Protein AF-X0U964-F1 (afdb_monomer_lite)

Secondary structure (DSSP, 8-state):
-EEEETTEEEEE--------TT--------S----SEEEEEEEEEEETTTEEEEEEEEEEE------HHHHHHHHHHHHHHHHHHHHHHHHHHHHHHHHHHHHHHHHHHHHHHHHHHHHHHHHHHHHTT-

Radius of gyration: 43.85 Å; chains: 1; bounding box: 100×36×104 Å

Organism: NCBI:txid412755

Structure (mmCIF, N/CA/C/O backbone):
data_AF-X0U964-F1
#
_entry.id   AF-X0U964-F1
#
loop_
_atom_site.group_PDB
_atom_site.id
_atom_site.type_symbol
_atom_site.label_atom_id
_atom_site.label_alt_id
_atom_site.label_comp_id
_atom_site.label_asym_id
_atom_site.label_entity_id
_atom_site.label_seq_id
_atom_site.pdbx_PDB_ins_code
_atom_site.Cartn_x
_atom_site.Cartn_y
_atom_site.Cartn_z
_atom_site.occupancy
_atom_site.B_iso_or_equiv
_atom_site.auth_seq_id
_atom_site.auth_comp_id
_atom_site.auth_asym_id
_atom_site.auth_atom_id
_atom_site.pdbx_PDB_model_num
ATOM 1 N N . PHE A 1 1 ? -14.635 -6.277 19.114 1.00 70.88 1 PHE A N 1
ATOM 2 C CA . PHE A 1 1 ? -13.997 -5.285 18.220 1.00 70.88 1 PHE A CA 1
ATOM 3 C C . PHE A 1 1 ? -14.791 -5.243 16.935 1.00 70.88 1 PHE A C 1
ATOM 5 O O . PHE A 1 1 ? -15.116 -6.313 16.422 1.00 70.88 1 PHE A O 1
ATOM 12 N N . ILE A 1 2 ? -15.090 -4.046 16.447 1.00 78.81 2 ILE A N 1
ATOM 13 C CA . ILE A 1 2 ? -15.819 -3.806 15.201 1.00 78.81 2 ILE A CA 1
ATOM 14 C C . ILE A 1 2 ? -15.023 -2.775 14.389 1.00 78.81 2 ILE A C 1
ATOM 16 O O . ILE A 1 2 ? -14.472 -1.845 14.976 1.00 78.81 2 ILE A O 1
ATOM 20 N N . ILE A 1 3 ? -14.920 -2.942 13.071 1.00 76.31 3 ILE A N 1
ATOM 21 C CA . ILE A 1 3 ? -14.400 -1.910 12.162 1.00 76.31 3 ILE A CA 1
ATOM 22 C C . ILE A 1 3 ? -15.536 -1.476 11.242 1.00 76.31 3 ILE A C 1
ATOM 24 O O . ILE A 1 3 ? -16.193 -2.320 10.630 1.00 76.31 3 ILE A O 1
ATOM 28 N N . LEU A 1 4 ? -15.744 -0.164 11.155 1.00 82.25 4 LEU A N 1
ATOM 29 C CA . LEU A 1 4 ? -16.783 0.463 10.345 1.00 82.25 4 LEU A CA 1
ATOM 30 C C . LEU A 1 4 ? -16.169 1.260 9.189 1.00 82.25 4 LEU A C 1
ATOM 32 O O . LEU A 1 4 ? -15.166 1.951 9.389 1.00 82.25 4 LEU A O 1
ATOM 36 N N . ASN A 1 5 ? -16.807 1.218 8.021 1.00 80.81 5 ASN A N 1
ATOM 37 C CA . ASN A 1 5 ? -16.571 2.129 6.900 1.00 80.81 5 ASN A CA 1
ATOM 38 C C . ASN A 1 5 ? -17.800 3.028 6.715 1.00 80.81 5 ASN A C 1
ATOM 40 O O . ASN A 1 5 ? -18.846 2.530 6.318 1.00 80.81 5 ASN A O 1
ATOM 44 N N . GLU A 1 6 ? -17.680 4.322 7.030 1.00 73.88 6 GLU A N 1
ATOM 45 C CA . GLU A 1 6 ? -18.736 5.364 6.995 1.00 73.88 6 GLU A CA 1
ATOM 46 C C . GLU A 1 6 ? -20.006 5.118 7.842 1.00 73.88 6 GLU A C 1
ATOM 48 O O . GLU A 1 6 ? -20.569 6.084 8.344 1.00 73.88 6 GLU A O 1
ATOM 53 N N . SER A 1 7 ? -20.425 3.870 8.049 1.00 75.38 7 SER A N 1
ATOM 54 C CA . SER A 1 7 ? -21.370 3.306 9.035 1.00 75.38 7 SER A CA 1
ATOM 55 C C . SER A 1 7 ? -21.552 1.790 8.828 1.00 75.38 7 SER A C 1
ATOM 57 O O . SER A 1 7 ? -22.152 1.132 9.675 1.00 75.38 7 SER A O 1
ATOM 59 N N . ASP A 1 8 ? -21.018 1.226 7.739 1.00 79.38 8 ASP A N 1
ATOM 60 C CA . ASP A 1 8 ? -21.135 -0.193 7.418 1.00 79.38 8 ASP A CA 1
ATOM 61 C C . ASP A 1 8 ? -20.099 -1.030 8.177 1.00 79.38 8 ASP A C 1
ATOM 63 O O . ASP A 1 8 ? -18.901 -0.733 8.170 1.00 79.38 8 ASP A O 1
ATOM 67 N N . GLU A 1 9 ? -20.559 -2.104 8.818 1.00 80.50 9 GLU A N 1
ATOM 68 C CA . GLU A 1 9 ? -19.706 -3.087 9.486 1.00 80.50 9 GLU A CA 1
ATOM 69 C C . GLU A 1 9 ? -18.956 -3.931 8.454 1.00 80.50 9 GLU A C 1
ATOM 71 O O . GLU A 1 9 ? -19.534 -4.773 7.771 1.00 80.50 9 GLU A O 1
ATOM 76 N N . ILE A 1 10 ? -17.645 -3.714 8.355 1.00 79.81 10 ILE A N 1
ATOM 77 C CA . ILE A 1 10 ? -16.766 -4.468 7.447 1.00 79.81 10 ILE A CA 1
ATOM 78 C C . ILE A 1 10 ? -15.990 -5.570 8.166 1.00 79.81 10 ILE A C 1
ATOM 80 O O . ILE A 1 10 ? -15.426 -6.462 7.536 1.00 79.81 10 ILE A O 1
ATOM 84 N N . TYR A 1 11 ? -15.933 -5.502 9.495 1.00 76.94 11 TYR A N 1
ATOM 85 C CA . TYR A 1 11 ? -15.293 -6.519 10.307 1.00 76.94 11 TYR A CA 1
ATOM 86 C C . TYR A 1 11 ? -15.885 -6.556 11.702 1.00 76.94 11 TYR A C 1
ATOM 88 O O . TYR A 1 11 ? -15.972 -5.529 12.378 1.00 76.94 11 TYR A O 1
ATOM 96 N N . HIS A 1 12 ? -16.169 -7.762 12.178 1.00 77.00 12 HIS A N 1
ATOM 97 C CA . HIS A 1 12 ? -16.637 -7.982 13.531 1.00 77.00 12 HIS A CA 1
ATOM 98 C C . HIS A 1 12 ? -16.046 -9.255 14.103 1.00 77.00 12 HIS A C 1
ATOM 100 O O . HIS A 1 12 ? -16.144 -10.346 13.542 1.00 77.00 12 HIS A O 1
ATOM 106 N N . LYS A 1 13 ? -15.409 -9.097 15.262 1.00 68.25 13 LYS A N 1
ATOM 107 C CA . LYS A 1 13 ? -14.850 -10.204 16.024 1.00 68.25 13 LYS A CA 1
ATOM 108 C C . LYS A 1 13 ? -15.416 -10.212 17.432 1.00 68.25 13 LYS A C 1
ATOM 110 O O . LYS A 1 13 ? -15.023 -9.402 18.283 1.00 68.25 13 LYS A O 1
ATOM 115 N N . ASN A 1 14 ? -16.293 -11.186 17.653 1.00 64.38 14 ASN A N 1
ATOM 116 C CA . ASN A 1 14 ? -16.805 -11.578 18.957 1.00 64.38 14 ASN A CA 1
ATOM 117 C C . ASN A 1 14 ? -15.786 -12.472 19.654 1.00 64.38 14 ASN A C 1
ATOM 119 O O . ASN A 1 14 ? -15.797 -13.693 19.542 1.00 64.38 14 ASN A O 1
ATOM 123 N N . SER A 1 15 ? -14.861 -11.845 20.365 1.00 61.06 15 SER A N 1
ATOM 124 C CA . SER A 1 15 ? -13.959 -12.545 21.270 1.00 61.06 15 SER A CA 1
ATOM 125 C C . SER A 1 15 ? -13.962 -11.812 22.596 1.00 61.06 15 SER A C 1
ATOM 127 O O . SER A 1 15 ? -13.573 -10.642 22.636 1.00 61.06 15 SER A O 1
ATOM 129 N N . GLN A 1 16 ? -14.378 -12.495 23.656 1.00 55.72 16 GLN A N 1
ATOM 130 C CA . GLN A 1 16 ? -14.200 -12.000 25.012 1.00 55.72 16 GLN A CA 1
ATOM 131 C C . GLN A 1 16 ? -12.702 -11.997 25.324 1.00 55.72 16 GLN A C 1
ATOM 133 O O . GLN A 1 16 ? -12.025 -13.013 25.176 1.00 55.72 16 GLN A O 1
ATOM 138 N N . ILE A 1 17 ? -12.177 -10.830 25.688 1.00 57.69 17 ILE A N 1
ATOM 139 C CA . ILE A 1 17 ? -10.823 -10.684 26.217 1.00 57.69 17 ILE A CA 1
ATOM 140 C C . ILE A 1 17 ? -10.989 -10.230 27.656 1.00 57.69 17 ILE A C 1
ATOM 142 O O . ILE A 1 17 ? -11.578 -9.180 27.901 1.00 57.69 17 ILE A O 1
ATOM 146 N N . ILE A 1 18 ? -10.489 -11.030 28.591 1.00 56.50 18 ILE A N 1
ATOM 147 C CA . ILE A 1 18 ? -10.377 -10.623 29.987 1.00 56.50 18 ILE A CA 1
ATOM 148 C C . ILE A 1 18 ? -9.096 -9.797 30.073 1.00 56.50 18 ILE A C 1
ATOM 150 O O . ILE A 1 18 ? -8.004 -10.318 29.853 1.00 56.50 18 ILE A O 1
ATOM 154 N N . VAL A 1 19 ? -9.247 -8.491 30.289 1.00 55.44 19 VAL A N 1
ATOM 155 C CA . VAL A 1 19 ? -8.125 -7.562 30.439 1.00 55.44 19 VAL A CA 1
ATOM 156 C C . VAL A 1 19 ? -7.930 -7.316 31.927 1.00 55.44 19 VAL A C 1
ATOM 158 O O . VAL A 1 19 ? -8.750 -6.654 32.558 1.00 55.44 19 VAL A O 1
ATOM 161 N N . GLU A 1 20 ? -6.860 -7.867 32.492 1.00 56.56 20 GLU A N 1
ATOM 162 C CA . GLU A 1 20 ? -6.395 -7.471 33.820 1.00 56.56 20 GLU A CA 1
ATOM 163 C C . GLU A 1 20 ? -5.792 -6.064 33.713 1.00 56.56 20 GLU A C 1
ATOM 165 O O . GLU A 1 20 ? -5.011 -5.781 32.803 1.00 56.56 20 GLU A O 1
ATOM 170 N N . THR A 1 21 ? -6.210 -5.171 34.611 1.00 54.56 21 THR A N 1
ATOM 171 C CA . THR A 1 21 ? -6.155 -3.697 34.521 1.00 54.56 21 THR A CA 1
ATOM 172 C C . THR A 1 21 ? -4.773 -3.061 34.331 1.00 54.56 21 THR A C 1
ATOM 174 O O . THR A 1 21 ? -4.691 -1.850 34.150 1.00 54.56 21 THR A O 1
ATOM 177 N N . GLU A 1 22 ? -3.699 -3.845 34.336 1.00 50.00 22 GLU A N 1
ATOM 178 C CA . GLU A 1 22 ? -2.316 -3.367 34.234 1.00 50.00 22 GLU A CA 1
ATOM 179 C C . GLU A 1 22 ? -1.632 -3.728 32.906 1.00 50.00 22 GLU A C 1
ATOM 181 O O . GLU A 1 22 ? -0.539 -3.240 32.623 1.00 50.00 22 GLU A O 1
ATOM 186 N N . ASN A 1 23 ? -2.269 -4.537 32.051 1.00 50.94 23 ASN A N 1
ATOM 187 C CA . ASN A 1 23 ? -1.630 -5.057 30.844 1.00 50.94 23 ASN A CA 1
ATOM 188 C C . ASN A 1 23 ? -2.133 -4.383 29.562 1.00 50.94 23 ASN A C 1
ATOM 190 O O . ASN A 1 23 ? -3.326 -4.377 29.250 1.00 50.94 23 ASN A O 1
ATOM 194 N N . VAL A 1 24 ? -1.192 -3.867 28.763 1.00 54.97 24 VAL A N 1
ATOM 195 C CA . VAL A 1 24 ? -1.467 -3.389 27.402 1.00 54.97 24 VAL A CA 1
ATOM 196 C C . VAL A 1 24 ? -1.778 -4.592 26.515 1.00 54.97 24 VAL A C 1
ATOM 198 O O . VAL A 1 24 ? -0.904 -5.406 26.216 1.00 54.97 24 VAL A O 1
ATOM 201 N N . VAL A 1 25 ? -3.026 -4.703 26.060 1.00 58.47 25 VAL A N 1
ATOM 202 C CA . VAL A 1 25 ? -3.434 -5.752 25.121 1.00 58.47 25 VAL A CA 1
ATOM 203 C C . VAL A 1 25 ? -3.176 -5.286 23.695 1.00 58.47 25 VAL A C 1
ATOM 205 O O . VAL A 1 25 ? -3.927 -4.488 23.136 1.00 58.47 25 VAL A O 1
ATOM 208 N N . ILE A 1 26 ? -2.121 -5.825 23.089 1.00 62.31 26 ILE A N 1
ATOM 209 C CA . ILE A 1 26 ? -1.864 -5.692 21.655 1.00 62.31 26 ILE A CA 1
ATOM 210 C C . ILE A 1 26 ? -2.562 -6.852 20.951 1.00 62.31 26 ILE A C 1
ATOM 212 O O . ILE A 1 26 ? -2.361 -8.017 21.298 1.00 62.31 26 ILE A O 1
ATOM 216 N N . ARG A 1 27 ? -3.399 -6.543 19.959 1.00 64.69 27 ARG A N 1
ATOM 217 C CA . ARG A 1 27 ? -4.097 -7.559 19.175 1.00 64.69 27 ARG A CA 1
ATOM 218 C C . ARG A 1 27 ? -3.936 -7.306 17.688 1.00 64.69 27 ARG A C 1
ATOM 220 O O . ARG A 1 27 ? -4.255 -6.234 17.189 1.00 64.69 27 ARG A O 1
ATOM 227 N N . GLU A 1 28 ? -3.509 -8.351 16.994 1.00 64.62 28 GLU A N 1
ATOM 228 C CA . GLU A 1 28 ? -3.437 -8.376 15.541 1.00 64.62 28 GLU A CA 1
ATOM 229 C C . GLU A 1 28 ? -4.790 -8.765 14.942 1.00 64.62 28 GLU A C 1
ATOM 231 O O . GLU A 1 28 ? -5.444 -9.729 15.365 1.00 64.62 28 GLU A O 1
ATOM 236 N N . PHE A 1 29 ? -5.199 -8.017 13.925 1.00 67.12 29 PHE A N 1
ATOM 237 C CA . PHE A 1 29 ? -6.343 -8.347 13.093 1.00 67.12 29 PHE A CA 1
ATOM 238 C C . PHE A 1 29 ? -5.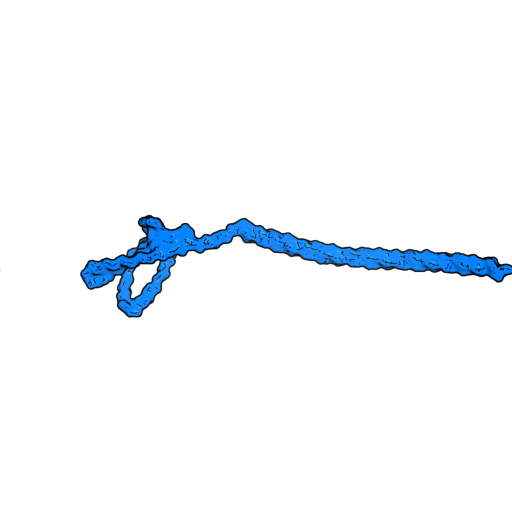841 -9.143 11.887 1.00 67.12 29 PHE A C 1
ATOM 240 O O . PHE A 1 29 ? -5.144 -8.602 11.034 1.00 67.12 29 PHE A O 1
ATOM 247 N N . LYS A 1 30 ? -6.152 -10.443 11.844 1.00 63.78 30 LYS A N 1
ATOM 248 C CA . LYS A 1 30 ? -5.832 -11.312 10.703 1.00 63.78 30 LYS A CA 1
ATOM 249 C C . LYS A 1 30 ? -6.999 -11.317 9.7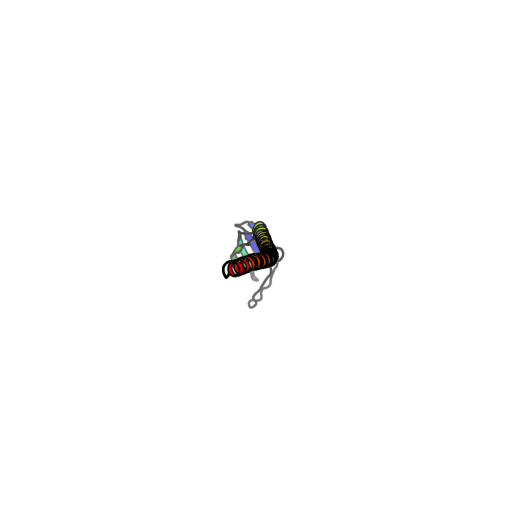16 1.00 63.78 30 LYS A C 1
ATOM 251 O O . LYS A 1 30 ? -8.149 -11.221 10.149 1.00 63.78 30 LYS A O 1
ATOM 256 N N . ASP A 1 31 ? -6.668 -11.420 8.431 1.00 65.00 31 ASP A N 1
ATOM 257 C CA . ASP A 1 31 ? -7.604 -11.576 7.307 1.00 65.00 31 ASP A CA 1
ATOM 258 C C . ASP A 1 31 ? -8.551 -10.385 7.068 1.00 65.00 31 ASP A C 1
ATOM 260 O O . ASP A 1 31 ? -9.690 -10.560 6.643 1.00 65.00 31 ASP A O 1
ATOM 264 N N . ILE A 1 32 ? -8.086 -9.158 7.335 1.00 70.94 32 ILE A N 1
ATOM 265 C CA . ILE A 1 32 ? -8.816 -7.935 6.971 1.00 70.94 32 ILE A CA 1
ATOM 266 C C . ILE A 1 32 ? -8.163 -7.290 5.750 1.00 70.94 32 ILE A C 1
ATOM 268 O O . ILE A 1 32 ? -7.053 -6.764 5.835 1.00 70.94 32 ILE A O 1
ATOM 272 N N . GLU A 1 33 ? -8.881 -7.275 4.631 1.00 72.88 33 GLU A N 1
ATOM 273 C CA . GLU A 1 33 ? -8.508 -6.510 3.443 1.00 72.88 33 GLU A CA 1
ATOM 274 C C . GLU A 1 33 ? -9.171 -5.127 3.491 1.00 72.88 33 GLU A C 1
ATOM 276 O O . GLU A 1 33 ? 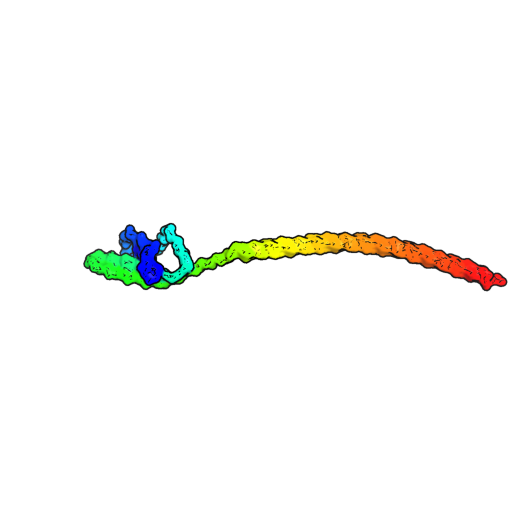-10.327 -4.955 3.111 1.00 72.88 33 GLU A O 1
ATOM 281 N N . LEU A 1 34 ? -8.443 -4.122 3.989 1.00 77.94 34 LEU A N 1
ATOM 282 C CA . LEU A 1 34 ? -8.900 -2.729 3.967 1.00 77.94 34 LEU A CA 1
ATOM 283 C C . LEU A 1 34 ? -8.436 -2.044 2.680 1.00 77.94 34 LEU A C 1
ATOM 285 O O . LEU A 1 34 ? -7.241 -1.997 2.397 1.00 77.94 34 LEU A O 1
ATOM 289 N N . GLY A 1 35 ? -9.372 -1.482 1.915 1.00 80.12 35 GLY A N 1
ATOM 290 C CA . GLY A 1 35 ? -9.066 -0.603 0.785 1.00 80.12 35 GLY A CA 1
ATOM 291 C C . GLY A 1 35 ? -8.673 0.812 1.225 1.00 80.12 35 GLY A C 1
ATOM 292 O O . GLY A 1 35 ? -8.648 1.126 2.416 1.00 80.12 35 GLY A O 1
ATOM 293 N N . ASN A 1 36 ? -8.418 1.698 0.259 1.00 85.62 36 ASN A N 1
ATOM 294 C CA . ASN A 1 36 ? -8.241 3.124 0.553 1.00 85.62 36 ASN A CA 1
ATOM 295 C C . ASN A 1 36 ? -9.537 3.704 1.117 1.00 85.62 36 ASN A C 1
ATOM 297 O O . ASN A 1 36 ? -10.582 3.545 0.491 1.00 85.62 36 ASN A O 1
ATOM 301 N N . GLY A 1 37 ? -9.471 4.384 2.260 1.00 85.88 37 GLY A N 1
ATOM 302 C CA . GLY A 1 37 ? -10.670 4.944 2.878 1.00 85.88 37 GLY A CA 1
ATOM 303 C C . GLY A 1 37 ? -10.492 5.380 4.326 1.00 85.88 37 GLY A C 1
ATOM 304 O O . GLY A 1 37 ? -9.420 5.231 4.918 1.00 85.88 37 GLY A O 1
ATOM 305 N N . ASN A 1 38 ? -11.579 5.915 4.880 1.00 87.75 38 ASN A N 1
ATOM 306 C CA . ASN A 1 38 ? -11.684 6.331 6.273 1.00 87.75 38 ASN A CA 1
ATOM 307 C C . ASN A 1 38 ? -12.467 5.282 7.057 1.00 87.75 38 ASN A C 1
ATOM 309 O O . ASN A 1 38 ? -13.598 4.956 6.711 1.00 87.75 38 ASN A O 1
ATOM 313 N N . TYR A 1 39 ? -11.887 4.806 8.149 1.00 86.75 39 TYR A N 1
ATOM 314 C CA . TYR A 1 39 ? -12.454 3.737 8.953 1.00 86.75 39 TYR A CA 1
ATOM 315 C C . TYR A 1 39 ? -12.557 4.153 10.417 1.00 86.75 39 TYR A C 1
ATOM 317 O O . TYR A 1 39 ? -11.841 5.038 10.894 1.00 86.75 39 TYR A O 1
ATOM 325 N N . THR A 1 40 ? -13.452 3.495 11.147 1.00 85.25 40 THR A N 1
ATOM 326 C CA . THR A 1 40 ? -13.588 3.655 12.598 1.00 85.25 40 THR A CA 1
ATOM 327 C C . THR A 1 40 ? -13.396 2.308 13.276 1.00 85.25 40 THR A C 1
ATOM 329 O O . THR A 1 40 ? -14.130 1.365 12.993 1.00 85.25 40 THR A O 1
ATOM 332 N N . LEU A 1 41 ? -12.418 2.215 14.176 1.00 82.06 41 LEU A N 1
ATOM 333 C CA . LEU A 1 41 ? -12.253 1.073 15.069 1.00 82.06 41 LEU A CA 1
ATOM 334 C C . LEU A 1 41 ? -13.103 1.300 16.3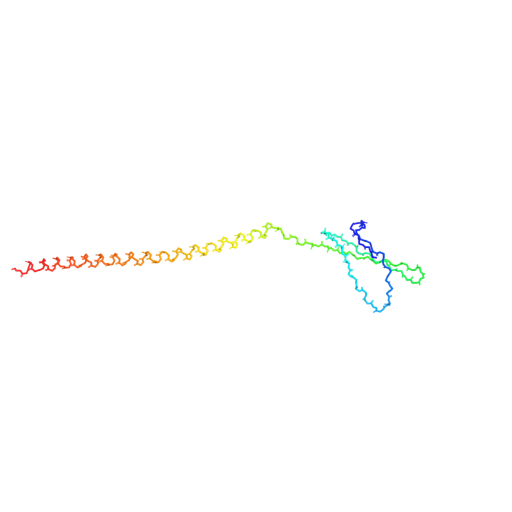16 1.00 82.06 41 LEU A C 1
ATOM 336 O O . LEU A 1 41 ? -12.927 2.303 17.004 1.00 82.06 41 LEU A O 1
ATOM 340 N N . VAL A 1 42 ? -13.979 0.348 16.619 1.00 80.19 42 VAL A N 1
ATOM 341 C CA . VAL A 1 42 ? -14.845 0.354 17.796 1.00 80.19 42 VAL A CA 1
ATOM 342 C C . VAL A 1 42 ? -14.478 -0.810 18.716 1.00 80.19 42 VAL A C 1
ATOM 344 O O . VAL A 1 42 ? -14.493 -1.990 18.338 1.00 80.19 42 VAL A O 1
ATOM 347 N N . LEU A 1 43 ? -14.150 -0.477 19.959 1.00 78.38 43 LEU A N 1
ATOM 348 C CA . LEU A 1 43 ? -13.895 -1.413 21.041 1.00 78.38 43 LEU A CA 1
ATOM 349 C C . LEU A 1 43 ? -14.997 -1.276 22.089 1.00 78.38 43 LEU A C 1
ATOM 351 O O . LEU A 1 43 ? -15.086 -0.269 22.783 1.00 78.38 43 LEU A O 1
ATOM 355 N N . LYS A 1 44 ? -15.801 -2.328 22.219 1.00 75.94 44 LYS A N 1
ATOM 356 C CA . LYS A 1 44 ? -16.777 -2.474 23.297 1.00 75.94 44 LYS A CA 1
ATOM 357 C C . LYS A 1 44 ? -16.149 -3.260 24.437 1.00 75.94 44 LYS A C 1
ATOM 359 O O . LYS A 1 44 ? -15.646 -4.364 24.212 1.00 75.94 44 LYS A O 1
ATOM 364 N N . VAL A 1 45 ? -16.154 -2.677 25.629 1.00 70.75 45 VAL A N 1
ATOM 365 C CA . VAL A 1 45 ? -15.617 -3.271 26.854 1.00 70.75 45 VAL A CA 1
ATOM 366 C C . VAL A 1 45 ? -16.768 -3.525 27.814 1.00 70.75 45 VAL A C 1
ATOM 368 O O . VAL A 1 45 ? -17.558 -2.627 28.093 1.00 70.75 45 VAL A O 1
ATOM 371 N N . PHE A 1 46 ? -16.837 -4.751 28.329 1.00 70.12 46 PHE A N 1
ATOM 372 C CA . PHE A 1 46 ? -17.804 -5.153 29.343 1.00 70.12 46 PHE A CA 1
ATOM 373 C C . PHE A 1 46 ? -17.068 -5.377 30.660 1.00 70.12 46 PHE A C 1
ATOM 375 O O . PHE A 1 46 ? -16.220 -6.267 30.751 1.00 70.12 46 PHE A O 1
ATOM 382 N N . TYR A 1 47 ? -17.392 -4.584 31.677 1.00 64.81 47 TYR A N 1
ATOM 383 C CA . TYR A 1 47 ? -16.898 -4.805 33.034 1.00 64.81 47 TYR A CA 1
ATOM 384 C C . TYR A 1 47 ? -17.854 -5.737 33.788 1.00 64.81 47 TYR A C 1
ATOM 386 O O . TYR A 1 47 ? -19.066 -5.722 33.556 1.00 64.81 47 TYR A O 1
ATOM 394 N N . SER A 1 48 ? -17.314 -6.561 34.691 1.00 58.62 48 SER A N 1
ATOM 395 C CA . SER A 1 48 ? -18.098 -7.484 35.521 1.00 58.62 48 SER A CA 1
ATOM 396 C C . SER A 1 48 ? -19.145 -6.707 36.331 1.00 58.62 48 SER A C 1
ATOM 398 O O . SER A 1 48 ? -18.804 -6.092 37.337 1.00 58.62 48 SER A O 1
ATOM 400 N N . GLY A 1 49 ? -20.407 -6.709 35.881 1.00 54.59 49 GLY A N 1
ATOM 401 C CA . GLY A 1 49 ? -21.514 -6.025 36.565 1.00 54.59 49 GLY A CA 1
ATOM 402 C C . GLY A 1 49 ? -22.373 -5.059 35.737 1.00 54.59 49 GLY A C 1
ATOM 403 O O . GLY A 1 49 ? -23.031 -4.219 36.337 1.00 54.59 49 GLY A O 1
ATOM 404 N N . ALA A 1 50 ? -22.422 -5.194 34.404 1.00 59.47 50 ALA A N 1
ATOM 405 C CA . ALA A 1 50 ? -23.345 -4.476 33.499 1.00 59.47 50 ALA A CA 1
ATOM 406 C C . ALA A 1 50 ? -22.961 -3.039 33.093 1.00 59.47 50 ALA A C 1
ATOM 408 O O . ALA A 1 50 ? -23.799 -2.302 32.577 1.00 59.47 50 ALA A O 1
ATOM 409 N N . VAL A 1 51 ? -21.692 -2.654 33.249 1.00 58.06 51 VAL A N 1
ATOM 410 C CA . VAL A 1 51 ? -21.169 -1.422 32.638 1.00 58.06 51 VAL A CA 1
ATOM 411 C C . VAL A 1 51 ? -20.561 -1.768 31.279 1.00 58.06 51 VAL A C 1
ATOM 413 O O . VAL A 1 51 ? -19.547 -2.468 31.206 1.00 58.06 51 VAL A O 1
ATOM 416 N N . GLU A 1 52 ? -21.207 -1.293 30.214 1.00 71.00 52 GLU A N 1
ATOM 417 C CA . GLU A 1 52 ? -20.692 -1.313 28.844 1.00 71.00 52 GLU A CA 1
ATOM 418 C C . GLU A 1 52 ? -20.089 0.057 28.526 1.00 71.00 52 GLU A C 1
ATOM 420 O O . GLU A 1 52 ? -20.762 1.083 28.639 1.00 71.00 52 GLU A O 1
ATOM 425 N N . THR A 1 53 ? -18.822 0.067 28.118 1.00 73.75 53 THR A N 1
ATOM 426 C CA . THR A 1 53 ? -18.153 1.270 27.618 1.00 73.75 53 THR A CA 1
ATOM 427 C C . THR A 1 53 ? -17.707 1.033 26.187 1.00 73.75 53 THR A C 1
ATOM 429 O O . THR A 1 53 ? -17.082 0.016 25.875 1.00 73.75 53 THR A O 1
ATOM 432 N N . GLU A 1 54 ? -18.000 1.994 25.318 1.00 80.25 54 GLU A N 1
ATOM 433 C CA . GLU A 1 54 ? -17.573 1.984 23.926 1.00 80.25 54 GLU A CA 1
ATOM 434 C C . GLU A 1 54 ? -16.444 2.995 23.704 1.00 80.25 54 GLU A C 1
ATOM 436 O O . GLU A 1 54 ? -16.544 4.162 24.084 1.00 80.25 54 GLU A O 1
ATOM 441 N N . PHE A 1 55 ? -15.368 2.541 23.066 1.00 79.56 55 PHE A N 1
ATOM 442 C CA . PHE A 1 55 ? -14.265 3.375 22.608 1.00 79.56 55 PHE A CA 1
ATOM 443 C C . PHE A 1 55 ? -14.219 3.352 21.085 1.00 79.56 55 PHE A C 1
ATOM 445 O O . PHE A 1 55 ? -14.167 2.279 20.483 1.00 79.56 55 PHE A O 1
ATOM 452 N N . SER A 1 56 ? -14.191 4.528 20.460 1.00 82.06 56 SER A N 1
ATOM 453 C CA . SER A 1 56 ? -14.135 4.671 19.004 1.00 82.06 56 SER A CA 1
ATOM 454 C C . SER A 1 56 ? -12.924 5.497 18.576 1.00 82.06 56 SER A C 1
ATOM 456 O O . SER A 1 56 ? -12.735 6.605 19.079 1.00 82.06 56 SER A O 1
ATOM 458 N N . GLN A 1 57 ? -12.150 5.009 17.608 1.00 84.50 57 GLN A N 1
ATOM 459 C CA . GLN A 1 57 ? -11.014 5.729 17.029 1.00 84.50 57 GLN A CA 1
ATOM 460 C C . GLN A 1 57 ? -11.107 5.739 15.502 1.00 84.50 57 GLN A C 1
ATOM 462 O O . GLN A 1 57 ? -11.192 4.686 14.870 1.00 84.50 57 GLN A O 1
ATOM 467 N N . LYS A 1 58 ? -11.047 6.932 14.903 1.00 87.31 58 LYS A N 1
ATOM 468 C CA . LYS A 1 58 ? -11.000 7.101 13.443 1.00 87.31 58 LYS A CA 1
ATOM 469 C C . LYS A 1 58 ? -9.570 6.954 12.928 1.00 87.31 58 LYS A C 1
ATOM 471 O O . LYS A 1 58 ? -8.637 7.448 13.568 1.00 87.31 58 LYS A O 1
ATOM 476 N N . PHE A 1 59 ? -9.409 6.304 11.780 1.00 83.12 59 PHE A N 1
ATOM 477 C CA . PHE A 1 59 ? -8.132 6.147 11.085 1.00 83.12 59 PHE A CA 1
ATOM 478 C C . PHE A 1 59 ? -8.325 6.120 9.563 1.00 83.12 59 PHE A C 1
ATOM 480 O O . PHE A 1 59 ? -9.395 5.778 9.066 1.00 83.12 59 PHE A O 1
ATOM 487 N N . GLU A 1 60 ? -7.283 6.486 8.821 1.00 85.31 60 GLU A N 1
ATOM 488 C CA . GLU A 1 60 ? -7.288 6.504 7.357 1.00 85.31 60 GLU A CA 1
ATOM 489 C C . GLU A 1 60 ? -6.304 5.460 6.822 1.00 85.31 60 GLU A C 1
ATOM 491 O O . GLU A 1 60 ? -5.164 5.372 7.284 1.00 85.31 60 GLU A O 1
ATOM 496 N N . VAL A 1 61 ? -6.731 4.683 5.827 1.00 83.56 61 VAL A N 1
ATOM 497 C CA . VAL A 1 61 ? -5.864 3.750 5.102 1.00 83.56 61 VAL A CA 1
ATOM 498 C C . VAL A 1 61 ? -5.586 4.318 3.718 1.00 83.56 61 VAL A C 1
ATOM 500 O O . VAL A 1 61 ? -6.504 4.597 2.946 1.00 83.56 61 VAL A O 1
ATOM 503 N N . ARG A 1 62 ? -4.297 4.459 3.393 1.00 81.31 62 ARG A N 1
ATOM 504 C CA . ARG A 1 62 ? -3.812 4.842 2.062 1.00 81.31 62 ARG A CA 1
ATOM 505 C C . ARG A 1 62 ? -2.821 3.803 1.551 1.00 81.31 62 ARG A C 1
ATOM 507 O O . ARG A 1 62 ? -1.643 3.816 1.894 1.00 81.31 62 ARG A O 1
ATOM 514 N N . ILE A 1 63 ? -3.301 2.911 0.699 1.00 74.25 63 ILE A N 1
ATOM 515 C CA . ILE A 1 63 ? -2.494 2.003 -0.107 1.00 74.25 63 ILE A CA 1
ATOM 516 C C . ILE A 1 63 ? -1.954 2.786 -1.303 1.00 74.25 63 ILE A C 1
ATOM 518 O O . ILE A 1 63 ? -2.689 3.177 -2.217 1.00 74.25 63 ILE A O 1
ATOM 522 N N . PHE A 1 64 ? -0.638 2.970 -1.318 1.00 63.66 64 PHE A N 1
ATOM 523 C CA . PHE A 1 64 ? 0.086 3.443 -2.488 1.00 63.66 64 PHE A CA 1
ATOM 524 C C . PHE A 1 64 ? 0.199 2.302 -3.502 1.00 63.66 64 PHE A C 1
ATOM 526 O O . PHE A 1 64 ? 1.122 1.491 -3.451 1.00 63.66 64 PHE A O 1
ATOM 533 N N . LYS A 1 65 ? -0.749 2.221 -4.440 1.00 61.41 65 LYS A N 1
ATOM 534 C CA . LYS A 1 65 ? -0.577 1.383 -5.631 1.00 61.41 65 LYS A CA 1
ATOM 535 C C . LYS A 1 65 ? 0.332 2.127 -6.603 1.00 61.41 65 LYS A C 1
ATOM 537 O O . LYS A 1 65 ? -0.092 3.100 -7.219 1.00 61.41 65 LYS A O 1
ATOM 542 N N . ILE A 1 66 ? 1.578 1.677 -6.739 1.00 65.44 66 ILE A N 1
ATOM 543 C CA . ILE A 1 66 ? 2.427 2.099 -7.857 1.00 65.44 66 ILE A CA 1
ATOM 544 C C . ILE A 1 66 ? 1.809 1.478 -9.119 1.00 65.44 66 ILE A C 1
ATOM 546 O O . ILE A 1 66 ? 1.689 0.251 -9.175 1.00 65.44 66 ILE A O 1
ATOM 550 N N . PRO A 1 67 ? 1.380 2.276 -10.114 1.00 74.19 67 PRO A N 1
ATOM 551 C CA . PRO A 1 67 ? 0.836 1.741 -11.352 1.00 74.19 67 PRO A CA 1
ATOM 552 C C . PRO A 1 67 ? 1.863 0.822 -12.014 1.00 74.19 67 PRO A C 1
ATOM 554 O O . PRO A 1 67 ? 3.035 1.188 -12.141 1.00 74.19 67 PRO A O 1
ATOM 557 N N . LEU A 1 68 ? 1.423 -0.350 -12.478 1.00 70.31 68 LEU A N 1
ATOM 558 C CA . LEU A 1 68 ? 2.268 -1.297 -13.216 1.00 70.31 68 LEU A CA 1
ATOM 559 C C . LEU A 1 68 ? 2.945 -0.623 -14.424 1.00 70.31 68 LEU A C 1
ATOM 561 O O . LEU A 1 68 ? 4.089 -0.922 -14.757 1.00 70.31 68 LEU A O 1
ATOM 565 N N . GLU A 1 69 ? 2.262 0.355 -15.020 1.00 70.25 69 GLU A N 1
ATOM 566 C CA . GLU A 1 69 ? 2.763 1.201 -16.102 1.00 70.25 69 GLU A CA 1
ATOM 567 C C . GLU A 1 69 ? 4.057 1.935 -15.731 1.00 70.25 69 GLU A C 1
ATOM 569 O O . GLU A 1 69 ? 4.977 1.963 -16.542 1.00 70.25 69 GLU A O 1
ATOM 574 N N . ILE A 1 70 ? 4.186 2.452 -14.500 1.00 72.88 70 ILE A N 1
ATOM 575 C CA . ILE A 1 70 ? 5.405 3.138 -14.040 1.00 72.88 70 ILE A CA 1
ATOM 576 C C . ILE A 1 70 ? 6.572 2.148 -13.947 1.00 72.88 70 ILE A C 1
ATOM 578 O O . ILE A 1 70 ? 7.683 2.466 -14.370 1.00 72.88 70 ILE A O 1
ATOM 582 N N . PHE A 1 71 ? 6.326 0.930 -13.459 1.00 71.81 71 PHE A N 1
ATOM 583 C CA . PHE A 1 71 ? 7.342 -0.127 -13.411 1.00 71.81 71 PHE A CA 1
ATOM 584 C C . PHE A 1 71 ? 7.840 -0.512 -14.810 1.00 71.81 71 PHE A C 1
ATOM 586 O O . PHE A 1 71 ? 9.049 -0.628 -15.025 1.00 71.81 71 PHE A O 1
ATOM 593 N N . ILE A 1 72 ? 6.923 -0.660 -15.771 1.00 75.81 72 ILE A N 1
ATOM 594 C CA . ILE A 1 72 ? 7.262 -0.957 -17.168 1.00 75.81 72 ILE A CA 1
ATOM 595 C C . ILE A 1 72 ? 8.062 0.202 -17.773 1.00 75.81 72 ILE A C 1
ATOM 597 O O . ILE A 1 72 ? 9.084 -0.033 -18.414 1.00 75.81 72 ILE A O 1
ATOM 601 N N . LEU A 1 73 ? 7.654 1.450 -17.529 1.00 72.62 73 LEU A N 1
ATOM 602 C CA . LEU A 1 73 ? 8.313 2.636 -18.078 1.00 72.62 73 LEU A CA 1
ATOM 603 C C . LEU A 1 73 ? 9.755 2.780 -17.566 1.00 72.62 73 LEU A C 1
ATOM 605 O O . LEU A 1 73 ? 10.663 3.036 -18.358 1.00 72.62 73 LEU A O 1
ATOM 609 N N . VAL A 1 74 ? 9.985 2.538 -16.270 1.00 80.00 74 VAL A N 1
ATOM 610 C CA . VAL A 1 74 ? 11.332 2.528 -15.670 1.00 80.00 74 VAL A CA 1
ATOM 611 C C . VAL A 1 74 ? 12.181 1.387 -16.239 1.00 80.00 74 VAL A C 1
ATOM 613 O O . VAL A 1 74 ? 13.340 1.605 -16.599 1.00 80.00 74 VAL A O 1
ATOM 616 N N . GLY A 1 75 ? 11.608 0.188 -16.382 1.00 79.25 75 GLY A N 1
ATOM 617 C CA . GLY A 1 75 ? 12.300 -0.963 -16.968 1.00 79.25 75 GLY A CA 1
ATOM 618 C C . GLY A 1 75 ? 12.719 -0.731 -18.424 1.00 79.25 75 GLY A C 1
ATOM 619 O O . GLY A 1 75 ? 13.874 -0.967 -18.787 1.00 79.25 75 GLY A O 1
ATOM 620 N N . VAL A 1 76 ? 11.811 -0.205 -19.251 1.00 84.00 76 VAL A N 1
ATOM 621 C CA . VAL A 1 76 ? 12.077 0.111 -20.664 1.00 84.00 76 VAL A CA 1
ATOM 622 C C . VAL A 1 76 ? 13.111 1.231 -20.787 1.00 84.00 76 VAL A C 1
ATOM 624 O O . VAL A 1 76 ? 14.054 1.100 -21.569 1.00 84.00 76 VAL A O 1
ATOM 627 N N . ALA A 1 77 ? 13.001 2.298 -19.989 1.00 82.38 77 ALA A N 1
ATOM 628 C CA . ALA A 1 77 ? 13.979 3.384 -19.988 1.00 82.38 77 ALA A CA 1
ATOM 629 C C . ALA A 1 77 ? 15.391 2.879 -19.640 1.00 82.38 77 ALA A C 1
ATOM 631 O O . ALA A 1 77 ? 16.356 3.219 -20.327 1.00 82.38 77 ALA A O 1
ATOM 632 N N . GLY A 1 78 ? 15.512 2.003 -18.635 1.00 83.00 78 GLY A N 1
ATOM 633 C CA . GLY A 1 78 ? 16.781 1.368 -18.274 1.00 83.00 78 GLY A CA 1
ATOM 634 C C . GLY A 1 78 ? 17.381 0.538 -19.415 1.00 83.00 78 GLY A C 1
ATOM 635 O O . GLY A 1 78 ? 18.573 0.659 -19.710 1.00 83.00 78 GLY A O 1
ATOM 636 N N . ALA A 1 79 ? 16.558 -0.252 -20.110 1.00 85.62 79 ALA A N 1
ATOM 637 C CA . ALA A 1 79 ? 16.998 -1.058 -21.250 1.00 85.62 79 ALA A CA 1
ATOM 638 C C . ALA A 1 79 ? 17.477 -0.196 -22.434 1.00 85.62 79 ALA A C 1
ATOM 640 O O . ALA A 1 79 ? 18.508 -0.496 -23.041 1.00 85.62 79 ALA A O 1
ATOM 641 N N . VAL A 1 80 ? 16.778 0.904 -22.739 1.00 87.31 80 VAL A N 1
ATOM 642 C CA . VAL A 1 80 ? 17.166 1.840 -23.809 1.00 87.31 80 VAL A CA 1
ATOM 643 C C . VAL A 1 80 ? 18.498 2.520 -23.492 1.00 87.31 80 VAL A C 1
ATOM 645 O O . VAL A 1 80 ? 19.365 2.603 -24.364 1.00 87.31 80 VAL A O 1
ATOM 648 N N . ILE A 1 81 ? 18.702 2.955 -22.245 1.00 85.06 81 ILE A N 1
ATOM 649 C CA . ILE A 1 81 ? 19.971 3.547 -21.802 1.00 85.06 81 ILE A CA 1
ATOM 650 C C . ILE A 1 81 ? 21.111 2.533 -21.963 1.00 85.06 81 ILE A C 1
ATOM 652 O O . ILE A 1 81 ? 22.152 2.860 -22.537 1.00 85.06 81 ILE A O 1
ATOM 656 N N . LEU A 1 82 ? 20.911 1.285 -21.531 1.00 85.50 82 LEU A N 1
ATOM 657 C CA . LEU A 1 82 ? 21.915 0.228 -21.663 1.00 85.50 82 LEU A CA 1
ATOM 658 C C . LEU A 1 82 ? 22.281 -0.035 -23.134 1.00 85.50 82 LEU A C 1
ATOM 660 O O . LEU A 1 82 ? 23.463 -0.095 -23.481 1.00 85.50 82 LEU A O 1
ATOM 664 N N . LEU A 1 83 ? 21.282 -0.122 -24.018 1.00 83.31 83 LEU A N 1
ATOM 665 C CA . LEU A 1 83 ? 21.487 -0.286 -25.460 1.00 83.31 83 LEU A CA 1
ATOM 666 C C . LEU A 1 83 ? 22.229 0.905 -26.079 1.00 83.31 83 LEU A C 1
ATOM 668 O O . LEU A 1 83 ? 23.115 0.713 -26.918 1.00 83.31 83 LEU A O 1
ATOM 672 N N . PHE A 1 84 ? 21.928 2.129 -25.642 1.00 81.81 84 PHE A N 1
ATOM 673 C CA . PHE A 1 84 ? 22.645 3.326 -26.074 1.00 81.81 84 PHE A CA 1
ATOM 674 C C . PHE A 1 84 ? 24.130 3.266 -25.685 1.00 81.81 84 PHE A C 1
ATOM 676 O O . PHE A 1 84 ? 24.999 3.563 -26.506 1.00 81.81 84 PHE A O 1
ATOM 683 N N . PHE A 1 85 ? 24.456 2.814 -24.471 1.00 75.50 85 PHE A N 1
ATOM 684 C CA . PHE A 1 85 ? 25.849 2.651 -24.048 1.00 75.50 85 PHE A CA 1
ATOM 685 C C . PHE A 1 85 ? 26.581 1.553 -24.829 1.00 75.50 85 PHE A C 1
ATOM 687 O O . PHE A 1 85 ? 27.703 1.785 -25.289 1.00 75.50 85 PHE A O 1
ATOM 694 N N . ILE A 1 86 ? 25.949 0.396 -25.047 1.00 76.69 86 ILE A N 1
ATOM 695 C CA . ILE A 1 86 ? 26.529 -0.713 -25.827 1.00 76.69 86 ILE A CA 1
ATOM 696 C C . ILE A 1 86 ? 26.819 -0.270 -27.268 1.00 76.69 86 ILE A C 1
ATOM 698 O O . ILE A 1 86 ? 27.909 -0.510 -27.800 1.00 76.69 86 ILE A O 1
ATOM 702 N N . THR A 1 87 ? 25.868 0.417 -27.903 1.00 74.50 87 THR A N 1
ATOM 703 C CA . THR A 1 87 ? 26.023 0.905 -29.281 1.00 74.50 87 THR A CA 1
ATOM 704 C C . THR A 1 87 ? 27.088 1.996 -29.381 1.00 74.50 87 THR A C 1
ATOM 706 O O . THR A 1 87 ? 27.960 1.902 -30.250 1.00 74.50 87 THR A O 1
ATOM 709 N N . LYS A 1 88 ? 27.125 2.974 -28.462 1.00 67.38 88 LYS A N 1
ATOM 710 C CA . LYS A 1 88 ? 28.192 3.994 -28.438 1.00 67.38 88 LYS A CA 1
ATOM 711 C C . LYS A 1 88 ? 29.580 3.390 -28.238 1.00 67.38 88 LYS A C 1
ATOM 713 O O . LYS A 1 88 ? 30.534 3.826 -28.887 1.00 67.38 88 LYS A O 1
ATOM 718 N N . PHE A 1 89 ? 29.708 2.402 -27.352 1.00 62.81 89 PHE A N 1
ATOM 719 C CA . PHE A 1 89 ? 30.984 1.747 -27.074 1.00 62.81 89 PHE A CA 1
ATOM 720 C C . PHE A 1 89 ? 31.508 0.994 -28.306 1.00 62.81 89 PHE A C 1
ATOM 722 O O . PHE A 1 89 ? 32.681 1.127 -28.669 1.00 62.81 89 PHE A O 1
ATOM 729 N N . ASN A 1 90 ? 30.625 0.288 -29.018 1.00 60.41 90 ASN A N 1
ATOM 730 C CA . ASN A 1 90 ? 30.977 -0.398 -30.261 1.00 60.41 90 ASN A CA 1
ATOM 731 C C . ASN A 1 90 ? 31.315 0.572 -31.406 1.00 60.41 90 ASN A C 1
ATOM 733 O O . ASN A 1 90 ? 32.303 0.349 -32.110 1.00 60.41 90 ASN A O 1
ATOM 737 N N . LEU A 1 91 ? 30.583 1.683 -31.563 1.00 59.62 91 LEU A N 1
ATOM 738 C CA . LEU A 1 91 ? 30.909 2.696 -32.575 1.00 59.62 91 LEU A CA 1
ATOM 739 C C . LEU A 1 91 ? 32.275 3.347 -32.329 1.00 59.62 91 LEU A C 1
ATOM 741 O O . LEU A 1 91 ? 33.057 3.487 -33.270 1.00 59.62 91 LEU A O 1
ATOM 745 N N . LYS A 1 92 ? 32.604 3.695 -31.077 1.00 60.25 92 LYS A N 1
ATOM 746 C CA . LYS A 1 92 ? 33.906 4.295 -30.737 1.00 60.25 92 LYS A CA 1
ATOM 747 C C . LYS A 1 92 ? 35.069 3.370 -31.117 1.00 60.25 92 LYS A C 1
ATOM 749 O O . LYS A 1 92 ? 36.071 3.830 -31.663 1.00 60.25 92 LYS A O 1
ATOM 754 N N . LYS A 1 93 ? 34.917 2.060 -30.891 1.00 60.69 93 LYS A N 1
ATOM 755 C CA . LYS A 1 93 ? 35.930 1.046 -31.227 1.00 60.69 93 LYS A CA 1
ATOM 756 C C . LYS A 1 93 ? 36.120 0.879 -32.740 1.00 60.69 93 LYS A C 1
ATOM 758 O O . LYS A 1 93 ? 37.251 0.722 -33.199 1.00 60.69 93 LYS A O 1
ATOM 763 N N . ILE A 1 94 ? 35.036 0.931 -33.517 1.00 61.47 94 ILE A N 1
ATOM 764 C CA . ILE A 1 94 ? 35.083 0.821 -34.985 1.00 61.47 94 ILE A CA 1
ATOM 765 C C . ILE A 1 94 ? 35.663 2.094 -35.614 1.00 61.47 94 ILE A C 1
ATOM 767 O O . ILE A 1 94 ? 36.480 2.006 -36.532 1.00 61.47 94 ILE A O 1
ATOM 771 N N . PHE A 1 95 ? 35.286 3.270 -35.106 1.00 57.84 95 PHE A N 1
ATOM 772 C CA . PHE A 1 95 ? 35.730 4.551 -35.652 1.00 57.84 95 PHE A CA 1
ATOM 773 C C . PHE A 1 95 ? 37.238 4.764 -35.470 1.00 57.84 95 PHE A C 1
ATOM 775 O O . PHE A 1 95 ? 37.921 5.137 -36.421 1.00 57.84 95 PHE A O 1
ATOM 782 N N . HIS A 1 96 ? 37.784 4.433 -34.294 1.00 60.66 96 HIS A N 1
ATOM 783 C CA . HIS A 1 96 ? 39.219 4.580 -34.038 1.00 60.66 96 HIS A CA 1
ATOM 784 C C . HIS A 1 96 ? 40.066 3.660 -34.935 1.00 60.66 96 HIS A C 1
ATOM 786 O O . HIS A 1 96 ? 41.023 4.111 -35.558 1.00 60.66 96 HIS A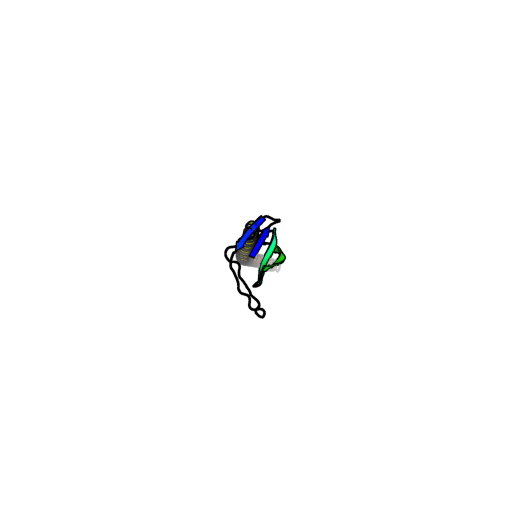 O 1
ATOM 792 N N . ARG A 1 97 ? 39.648 2.396 -35.120 1.00 60.81 97 ARG A N 1
ATOM 793 C CA . ARG A 1 97 ? 40.356 1.451 -36.006 1.00 60.81 97 ARG A CA 1
ATOM 794 C C . ARG A 1 97 ? 40.370 1.880 -37.473 1.00 60.81 97 ARG A C 1
ATOM 796 O O . ARG A 1 97 ? 41.377 1.674 -38.144 1.00 60.81 97 ARG A O 1
ATOM 803 N N . LYS A 1 98 ? 39.269 2.434 -37.993 1.00 59.03 98 LYS A N 1
ATOM 804 C CA . LYS A 1 98 ? 39.213 2.882 -39.396 1.00 59.03 98 LYS A CA 1
ATOM 805 C C . LYS A 1 98 ? 40.040 4.148 -39.627 1.00 59.03 98 LYS A C 1
ATOM 807 O O . LYS A 1 98 ? 40.694 4.253 -40.661 1.00 59.03 98 LYS A O 1
ATOM 812 N N . PHE A 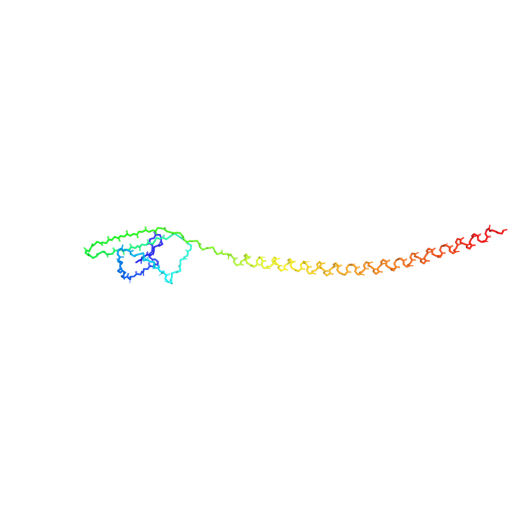1 99 ? 40.052 5.072 -38.666 1.00 58.53 99 PHE A N 1
ATOM 813 C CA . PHE A 1 99 ? 40.814 6.317 -38.772 1.00 58.53 99 PHE A CA 1
ATOM 814 C C . PHE A 1 99 ? 42.336 6.078 -38.747 1.00 58.53 99 PHE A C 1
ATOM 816 O O . PHE A 1 99 ? 43.066 6.651 -39.558 1.00 58.53 99 PHE A O 1
ATOM 823 N N . ASP A 1 100 ? 42.818 5.162 -37.903 1.00 61.97 100 ASP A N 1
ATOM 824 C CA . ASP A 1 100 ? 44.245 4.803 -37.838 1.00 61.97 100 ASP A CA 1
ATOM 825 C C . ASP A 1 100 ? 44.759 4.120 -39.114 1.00 61.97 100 ASP A C 1
ATOM 827 O O . ASP A 1 100 ? 45.920 4.276 -39.492 1.00 61.97 100 ASP A O 1
ATOM 831 N N . MET A 1 101 ? 43.904 3.351 -39.793 1.00 60.53 101 MET A N 1
ATOM 832 C CA . MET A 1 101 ? 44.265 2.686 -41.047 1.00 60.53 101 MET A CA 1
ATOM 833 C C . MET A 1 101 ? 44.360 3.703 -42.193 1.00 60.53 101 MET A C 1
ATOM 835 O O . MET A 1 101 ? 45.358 3.750 -42.907 1.00 60.53 101 MET A O 1
ATOM 839 N N . PHE A 1 102 ? 43.375 4.599 -42.291 1.00 59.12 102 PHE A N 1
ATOM 840 C CA . PHE A 1 102 ? 43.322 5.631 -43.327 1.00 59.12 102 PHE A CA 1
ATOM 841 C C . PHE A 1 102 ? 44.466 6.654 -43.217 1.00 59.12 102 PHE A C 1
ATOM 843 O O . PHE A 1 102 ? 45.057 7.051 -44.221 1.00 59.12 102 PHE A O 1
ATOM 850 N N . THR A 1 103 ? 44.829 7.055 -41.995 1.00 64.56 103 THR A N 1
ATOM 851 C CA . THR A 1 103 ? 45.938 7.999 -41.762 1.00 64.56 103 THR A CA 1
ATOM 852 C C . THR A 1 103 ? 47.302 7.409 -42.124 1.00 64.56 103 THR A C 1
ATOM 854 O O . THR A 1 103 ? 48.156 8.128 -42.650 1.00 64.56 103 THR A O 1
ATOM 857 N N . LYS A 1 104 ? 47.512 6.101 -41.920 1.00 69.50 104 LYS A N 1
ATOM 858 C CA . LYS A 1 104 ? 48.745 5.410 -42.333 1.00 69.50 104 LYS A CA 1
ATOM 859 C C . LYS A 1 104 ? 48.888 5.334 -43.853 1.00 69.50 104 LYS A C 1
ATOM 861 O O . LYS A 1 104 ? 49.969 5.636 -44.363 1.00 69.50 104 LYS A O 1
ATOM 866 N N . ASP A 1 105 ? 47.812 5.007 -44.564 1.00 72.19 105 ASP A N 1
ATOM 867 C CA . ASP A 1 105 ? 47.834 4.884 -46.026 1.00 72.19 105 ASP A CA 1
ATOM 868 C C . ASP A 1 105 ? 48.059 6.242 -46.709 1.00 72.19 105 ASP A C 1
ATOM 870 O O . ASP A 1 105 ? 48.908 6.372 -47.597 1.00 72.19 105 ASP A O 1
ATOM 874 N N . ILE A 1 106 ? 47.388 7.295 -46.227 1.00 66.56 106 ILE A N 1
ATOM 875 C CA . ILE A 1 106 ? 47.606 8.665 -46.714 1.00 66.56 106 ILE A CA 1
ATOM 876 C C . ILE A 1 106 ? 49.024 9.147 -46.393 1.00 66.56 106 ILE A C 1
ATOM 878 O O . ILE A 1 106 ? 49.690 9.719 -47.258 1.00 66.56 106 ILE A O 1
ATOM 882 N N . GLY A 1 107 ? 49.526 8.883 -45.182 1.00 69.69 107 GLY A N 1
ATOM 883 C CA . GLY A 1 107 ? 50.883 9.265 -44.787 1.00 69.69 107 GLY A CA 1
ATOM 884 C C . GLY A 1 107 ? 51.962 8.648 -45.686 1.00 69.69 107 GLY A C 1
ATOM 885 O O . GLY A 1 107 ? 52.925 9.323 -46.065 1.00 69.69 107 GLY A O 1
ATOM 886 N N . GLN A 1 108 ? 51.789 7.388 -46.098 1.00 76.69 108 GLN A N 1
ATOM 887 C CA . GLN A 1 108 ? 52.702 6.733 -47.039 1.00 76.69 108 GLN A CA 1
ATOM 888 C C . GLN A 1 108 ? 52.597 7.303 -48.458 1.00 76.69 108 GLN A C 1
ATOM 890 O O . GLN A 1 108 ? 53.631 7.519 -49.104 1.00 76.69 108 GLN A O 1
ATOM 895 N N . ALA A 1 109 ? 51.382 7.588 -48.933 1.00 69.81 109 ALA A N 1
ATOM 896 C CA . ALA A 1 109 ? 51.160 8.183 -50.248 1.00 69.81 109 ALA A CA 1
ATOM 897 C C . ALA A 1 109 ? 51.803 9.578 -50.357 1.00 69.81 109 ALA A C 1
ATOM 899 O O . ALA A 1 109 ? 52.568 9.832 -51.291 1.00 69.81 109 ALA A O 1
ATOM 900 N N . ILE A 1 110 ? 51.599 10.443 -49.356 1.00 67.31 110 ILE A N 1
ATOM 901 C CA . ILE A 1 110 ? 52.196 11.788 -49.301 1.00 67.31 110 ILE A CA 1
ATOM 902 C C . ILE A 1 110 ? 53.731 11.703 -49.280 1.00 67.31 110 ILE A C 1
ATOM 904 O O . ILE A 1 110 ? 54.405 12.409 -50.032 1.00 67.31 110 ILE A O 1
ATOM 908 N N . LYS A 1 111 ? 54.311 10.775 -48.504 1.00 75.19 111 LYS A N 1
ATOM 909 C CA . LYS A 1 111 ? 55.772 10.568 -48.444 1.00 75.19 111 LYS A CA 1
ATOM 910 C C . LYS A 1 111 ? 56.365 10.067 -49.769 1.00 75.19 111 LYS A C 1
ATOM 912 O O . LYS A 1 111 ? 57.536 10.322 -50.063 1.00 75.19 111 LYS A O 1
ATOM 917 N N . LYS A 1 112 ? 55.593 9.330 -50.572 1.00 80.12 112 LYS A N 1
ATOM 918 C CA . LYS A 1 112 ? 56.014 8.859 -51.902 1.00 80.12 112 LYS A CA 1
ATOM 919 C C . LYS A 1 112 ? 55.998 9.994 -52.927 1.00 80.12 112 LYS A C 1
ATOM 921 O O . LYS A 1 112 ? 56.946 10.118 -53.698 1.00 80.12 112 LYS A O 1
ATOM 926 N N . VAL A 1 113 ? 54.972 10.844 -52.891 1.00 73.56 113 VAL A N 1
ATOM 927 C CA . VAL A 1 113 ? 54.870 12.026 -53.762 1.00 73.56 113 VAL A CA 1
ATOM 928 C C . VAL A 1 113 ? 55.964 13.046 -53.434 1.00 73.56 113 VAL A C 1
ATOM 930 O O . VAL A 1 113 ? 56.645 13.509 -54.344 1.00 73.56 113 VAL A O 1
ATOM 933 N N . GLY A 1 114 ? 56.220 13.315 -52.148 1.00 71.50 114 GLY A N 1
ATOM 934 C CA . GLY A 1 114 ? 57.282 14.235 -51.723 1.00 71.50 114 GLY A CA 1
ATOM 935 C C . GLY A 1 114 ? 58.681 13.815 -52.191 1.00 71.50 114 GLY A C 1
ATOM 936 O O . GLY A 1 114 ? 59.442 14.652 -52.669 1.00 71.50 114 GLY A O 1
ATOM 937 N N . ARG A 1 115 ? 59.001 12.511 -52.141 1.00 80.25 115 ARG A N 1
ATOM 938 C CA . ARG A 1 115 ? 60.265 11.987 -52.694 1.00 80.25 115 ARG A CA 1
ATOM 939 C C . ARG A 1 115 ? 60.367 12.211 -54.200 1.00 80.25 115 ARG A C 1
ATOM 941 O O . ARG A 1 115 ? 61.363 12.748 -54.661 1.00 80.25 115 ARG A O 1
ATOM 948 N N . LYS A 1 116 ? 59.303 11.904 -54.945 1.00 78.19 116 LYS A N 1
ATOM 949 C CA . LYS A 1 116 ? 59.284 12.058 -56.406 1.00 78.19 116 LYS A CA 1
ATOM 950 C C . LYS A 1 116 ? 59.475 13.515 -56.848 1.00 78.19 116 LYS A C 1
ATOM 952 O O . LYS A 1 116 ? 60.185 13.765 -57.814 1.00 78.19 116 LYS A O 1
ATOM 957 N N . ILE A 1 117 ? 58.880 14.468 -56.126 1.00 74.25 117 ILE A N 1
ATOM 958 C CA . ILE A 1 117 ? 59.067 15.905 -56.379 1.00 74.25 117 ILE A CA 1
ATOM 959 C C . ILE A 1 117 ? 60.510 16.326 -56.072 1.00 74.25 117 ILE A C 1
ATOM 961 O O . ILE A 1 117 ? 61.125 17.039 -56.862 1.00 74.25 117 ILE A O 1
ATOM 965 N N . ASN A 1 118 ? 61.074 15.869 -54.951 1.00 76.00 118 ASN A N 1
ATOM 966 C CA . ASN A 1 118 ? 62.448 16.196 -54.576 1.00 76.00 118 ASN A CA 1
ATOM 967 C C . ASN A 1 118 ? 63.474 15.657 -55.589 1.00 76.00 118 ASN A C 1
ATOM 969 O O . ASN A 1 118 ? 64.404 16.372 -55.959 1.00 76.00 118 ASN A O 1
ATOM 973 N N . ASP A 1 119 ? 63.265 14.438 -56.087 1.00 84.62 119 ASP A N 1
ATOM 974 C CA . ASP A 1 119 ? 64.126 13.817 -57.097 1.00 84.62 119 ASP A CA 1
ATOM 975 C C . ASP A 1 119 ? 64.075 14.593 -58.428 1.00 84.62 119 ASP A C 1
ATOM 977 O O . ASP A 1 119 ? 65.114 14.862 -59.031 1.00 84.62 119 ASP A O 1
ATOM 981 N N . GLN A 1 120 ? 62.886 15.054 -58.843 1.00 80.38 120 GLN A N 1
ATOM 982 C CA . GLN A 1 120 ? 62.719 15.893 -60.040 1.00 80.38 120 GLN A CA 1
ATOM 983 C C . GLN A 1 120 ? 63.394 17.265 -59.903 1.00 80.38 120 GLN A C 1
ATOM 985 O O . GLN A 1 120 ? 64.029 17.741 -60.845 1.00 80.38 120 GLN A O 1
ATOM 990 N N . ILE A 1 121 ? 63.300 17.902 -58.731 1.00 74.06 121 ILE A N 1
ATOM 991 C CA . ILE A 1 121 ? 63.982 19.178 -58.460 1.00 74.06 121 ILE A CA 1
ATOM 992 C C . ILE A 1 121 ? 65.504 18.989 -58.475 1.00 74.06 121 ILE A C 1
ATOM 994 O O . ILE A 1 121 ? 66.223 19.839 -59.006 1.00 74.06 121 ILE A O 1
ATOM 998 N N . HIS A 1 122 ? 66.008 17.888 -57.912 1.00 76.50 122 HIS A N 1
ATOM 999 C CA . HIS A 1 122 ? 67.432 17.566 -57.933 1.00 76.50 122 HIS A CA 1
ATOM 1000 C C . HIS A 1 122 ? 67.939 17.350 -59.369 1.00 76.50 122 HIS A C 1
ATOM 1002 O O . HIS A 1 122 ? 68.962 17.916 -59.750 1.00 76.50 122 HIS A O 1
ATOM 1008 N N . GLU A 1 123 ? 67.196 16.610 -60.198 1.00 78.50 123 GLU A N 1
ATOM 1009 C CA . GLU A 1 123 ? 67.544 16.382 -61.606 1.00 78.50 123 GLU A CA 1
ATOM 1010 C C . GLU A 1 123 ? 67.564 17.688 -62.423 1.00 78.50 123 GLU A C 1
ATOM 1012 O O . GLU A 1 123 ? 68.494 17.926 -63.199 1.00 78.50 123 GLU A O 1
ATOM 1017 N N . LEU A 1 124 ? 66.587 18.576 -62.205 1.00 72.25 124 LEU A N 1
ATOM 1018 C CA . LEU A 1 124 ? 66.547 19.899 -62.833 1.00 72.25 124 LEU A CA 1
ATOM 1019 C C . LEU A 1 124 ? 67.741 20.763 -62.406 1.00 72.25 124 LEU A C 1
ATOM 1021 O O . LEU A 1 124 ? 68.408 21.348 -63.258 1.00 72.25 124 LEU A O 1
ATOM 1025 N N . LYS A 1 125 ? 68.080 20.795 -61.110 1.00 68.44 125 LYS A N 1
ATOM 1026 C CA . LYS A 1 125 ? 69.267 21.514 -60.617 1.00 68.44 125 LYS A CA 1
ATOM 1027 C C . LYS A 1 125 ? 70.567 20.988 -61.227 1.00 68.44 125 LYS A C 1
ATOM 1029 O O . LYS A 1 125 ? 71.457 21.784 -61.505 1.00 68.44 125 LYS A O 1
ATOM 1034 N N . CYS A 1 126 ? 70.685 19.682 -61.459 1.00 72.62 126 CYS A N 1
ATOM 1035 C CA . CYS A 1 126 ? 71.851 19.103 -62.128 1.00 72.62 126 CYS A CA 1
ATOM 1036 C C . CYS A 1 126 ? 71.933 19.475 -63.618 1.00 72.62 126 CYS A C 1
ATOM 1038 O O . CYS A 1 126 ? 73.038 19.651 -64.126 1.00 72.62 126 CYS A O 1
ATOM 1040 N N . LYS A 1 127 ? 70.797 19.632 -64.315 1.00 69.25 127 LYS A N 1
ATOM 1041 C CA . LYS A 1 127 ? 70.762 20.035 -65.734 1.00 69.25 127 LYS A CA 1
ATOM 1042 C C . LYS A 1 127 ? 71.104 21.511 -65.962 1.00 69.25 127 LYS A C 1
ATOM 1044 O O . LYS A 1 127 ? 71.758 21.810 -66.950 1.00 69.25 127 LYS A O 1
ATOM 1049 N N . PHE A 1 128 ? 70.721 22.410 -65.053 1.00 60.16 128 PHE A N 1
ATOM 1050 C CA . PHE A 1 128 ? 70.988 23.858 -65.158 1.00 60.16 128 PHE A CA 1
ATOM 1051 C C . PHE A 1 128 ? 72.345 24.307 -64.573 1.00 60.16 128 PHE A C 1
ATOM 1053 O O . PHE A 1 128 ? 72.601 25.504 -64.474 1.00 60.16 128 PHE A O 1
ATOM 1060 N N . ARG A 1 129 ? 73.211 23.372 -64.150 1.00 57.84 129 ARG A N 1
ATOM 1061 C CA . ARG A 1 129 ? 74.548 23.652 -63.579 1.00 57.84 129 ARG A CA 1
ATOM 1062 C C . ARG A 1 129 ? 75.710 23.310 -64.531 1.00 57.84 129 ARG A C 1
ATOM 1064 O O . ARG A 1 129 ? 76.845 23.191 -64.075 1.00 57.84 129 ARG A O 1
ATOM 1071 N N . LYS A 1 130 ? 75.422 23.119 -65.819 1.00 51.88 130 LYS A N 1
ATOM 1072 C CA . LYS A 1 130 ? 76.393 23.090 -66.924 1.00 51.88 130 LYS A CA 1
ATOM 1073 C C . LYS A 1 130 ? 76.240 24.362 -67.742 1.00 51.88 130 LYS A C 1
ATOM 1075 O O . LYS A 1 130 ? 77.276 24.803 -68.275 1.00 51.88 130 LYS A O 1
#

Sequence (130 aa):
FIILNESDEIYHKNSQIIVETENVVIREFKDIELGNGNYTLVLKVFYSGAVETEFSQKFEVRIFKIPLEIFILVGVAGAVILLFFITKFNLKKIFHRKFDMFTKDIGQAIKKVGRKINDQIHELKCKFRK

pLDDT: mean 71.4, std 9.79, range [50.0, 87.75]

Foldseek 3Di:
DFKDAVHDTQDDDPDDDDDDPPDDDDDDDPPDDDDFGKMKDWDWDDDPPPDIDIDIDIDTDDDPDDPVVVVVVVVVVVVVVVVVVVVVVVVVVVVVVVVVVVVVVVVVVVVVVVVVVVVVVVVVVVVVPD